Protein AF-A0A8T6SFL3-F1 (afdb_monomer_lite)

Structure (mmCIF, N/CA/C/O backbone):
data_AF-A0A8T6SFL3-F1
#
_entry.id   AF-A0A8T6SFL3-F1
#
loop_
_atom_site.group_PDB
_atom_site.id
_atom_site.type_symbol
_atom_site.label_atom_id
_atom_site.label_alt_id
_atom_site.label_comp_id
_atom_site.label_asym_id
_atom_site.label_entity_id
_atom_site.label_seq_id
_atom_site.pdbx_PDB_ins_code
_atom_site.Cartn_x
_atom_site.Cartn_y
_atom_site.Cartn_z
_atom_site.occupancy
_atom_site.B_iso_or_equiv
_atom_site.auth_seq_id
_atom_site.auth_comp_id
_atom_site.auth_asym_id
_atom_site.auth_atom_id
_atom_site.pdbx_PDB_model_num
ATOM 1 N N . TRP A 1 1 ? 9.262 15.986 26.319 1.00 45.88 1 TRP A N 1
ATOM 2 C CA . TRP A 1 1 ? 8.238 15.095 25.744 1.00 45.88 1 TRP A CA 1
ATOM 3 C C . TRP A 1 1 ? 8.741 14.598 24.406 1.00 45.88 1 TRP A C 1
ATOM 5 O O . TRP A 1 1 ? 9.065 15.425 23.566 1.00 45.88 1 TRP A O 1
ATOM 15 N N . ASN A 1 2 ? 8.912 13.286 24.245 1.00 66.69 2 ASN A N 1
ATOM 16 C CA . ASN A 1 2 ? 9.355 12.697 22.982 1.00 66.69 2 ASN A CA 1
ATOM 17 C C . ASN A 1 2 ? 8.106 12.357 22.161 1.00 66.69 2 ASN A C 1
ATOM 19 O O . ASN A 1 2 ? 7.368 11.442 22.525 1.00 66.69 2 ASN A O 1
ATOM 23 N N . ILE A 1 3 ? 7.820 13.149 21.129 1.00 78.75 3 ILE A N 1
ATOM 24 C CA . ILE A 1 3 ? 6.701 12.892 20.221 1.00 78.75 3 ILE A CA 1
ATOM 25 C C . ILE A 1 3 ? 7.180 11.832 19.232 1.00 78.75 3 ILE A C 1
ATOM 27 O O . ILE A 1 3 ? 8.027 12.112 18.385 1.00 78.75 3 ILE A O 1
ATOM 31 N N . LYS A 1 4 ? 6.664 10.608 19.362 1.00 83.38 4 LYS A N 1
ATOM 32 C CA . LYS A 1 4 ? 6.896 9.559 18.367 1.00 83.38 4 LYS A CA 1
ATOM 33 C C . LYS A 1 4 ? 6.035 9.807 17.130 1.00 83.38 4 LYS A C 1
ATOM 35 O O . LYS A 1 4 ? 4.962 10.407 17.219 1.00 83.38 4 LYS A O 1
ATOM 40 N N . HIS A 1 5 ? 6.517 9.344 15.982 1.00 87.00 5 HIS A N 1
ATOM 41 C CA . HIS A 1 5 ? 5.716 9.313 14.767 1.00 87.00 5 HIS A CA 1
ATOM 42 C C . HIS A 1 5 ? 4.505 8.388 14.979 1.00 87.00 5 HIS A C 1
ATOM 44 O O . HIS A 1 5 ? 4.585 7.402 15.705 1.00 87.00 5 HIS A O 1
ATOM 50 N N . ARG A 1 6 ? 3.365 8.773 14.397 1.00 89.81 6 ARG A N 1
ATOM 51 C CA . ARG A 1 6 ? 2.101 8.007 14.386 1.00 89.81 6 ARG A CA 1
ATOM 52 C C . ARG A 1 6 ? 1.749 7.496 12.985 1.00 89.81 6 ARG A C 1
ATOM 54 O O . ARG A 1 6 ? 0.657 6.983 12.772 1.00 89.81 6 ARG A O 1
ATOM 61 N N . VAL A 1 7 ? 2.656 7.729 12.042 1.00 92.25 7 VAL A N 1
ATOM 62 C CA . VAL A 1 7 ? 2.562 7.338 10.642 1.00 92.25 7 VAL A CA 1
ATOM 63 C C . VAL A 1 7 ? 3.787 6.486 10.377 1.00 92.25 7 VAL A C 1
ATOM 65 O O . VAL A 1 7 ? 4.901 7.011 10.342 1.00 92.25 7 VAL A O 1
ATOM 68 N N . ASP A 1 8 ? 3.558 5.192 10.237 1.00 90.38 8 ASP A N 1
ATOM 69 C CA . ASP A 1 8 ? 4.580 4.191 9.978 1.00 90.38 8 ASP A CA 1
ATOM 70 C C . ASP A 1 8 ? 4.485 3.773 8.515 1.00 90.38 8 ASP A C 1
ATOM 72 O O . ASP A 1 8 ? 3.420 3.389 8.032 1.00 90.38 8 ASP A O 1
ATOM 76 N N . TYR A 1 9 ? 5.595 3.878 7.793 1.00 87.75 9 TYR A N 1
ATOM 77 C CA . TYR A 1 9 ? 5.704 3.413 6.417 1.00 87.75 9 TYR A CA 1
ATOM 78 C C . TYR A 1 9 ? 6.903 2.484 6.299 1.00 87.75 9 TYR A C 1
ATOM 80 O O . TYR A 1 9 ? 7.957 2.712 6.893 1.00 87.75 9 TYR A O 1
ATOM 88 N N . ASN A 1 10 ? 6.722 1.440 5.506 1.00 86.31 10 ASN A N 1
ATOM 89 C CA . ASN A 1 10 ? 7.735 0.435 5.231 1.00 86.31 10 ASN A CA 1
ATOM 90 C C . ASN A 1 10 ? 8.231 0.566 3.785 1.00 86.31 10 ASN A C 1
ATOM 92 O O . ASN A 1 10 ? 7.654 1.290 2.968 1.00 86.31 10 ASN A O 1
ATOM 96 N N . SER A 1 11 ? 9.315 -0.137 3.463 1.00 89.00 11 SER A N 1
ATOM 97 C CA . SER A 1 11 ? 9.821 -0.212 2.092 1.00 89.00 11 SER A CA 1
ATOM 98 C C . SER A 1 11 ? 8.759 -0.793 1.158 1.00 89.00 11 SER A C 1
ATOM 100 O O . SER A 1 11 ? 8.198 -1.852 1.440 1.00 89.00 11 SER A O 1
ATOM 102 N N . ALA A 1 12 ? 8.500 -0.109 0.044 1.00 88.94 12 ALA A N 1
ATOM 103 C CA . ALA A 1 12 ? 7.631 -0.602 -1.017 1.00 88.94 12 ALA A CA 1
ATOM 104 C C . ALA A 1 12 ? 8.457 -1.401 -2.032 1.00 88.94 12 ALA A C 1
ATOM 106 O O . ALA A 1 12 ? 9.516 -0.947 -2.469 1.00 88.94 12 ALA A O 1
ATOM 107 N N . TYR A 1 13 ? 7.966 -2.580 -2.403 1.00 90.44 13 TYR A N 1
ATOM 108 C CA . TYR A 1 13 ? 8.619 -3.478 -3.357 1.00 90.44 13 TYR A CA 1
ATOM 109 C C . TYR A 1 13 ? 7.854 -3.448 -4.678 1.00 90.44 13 TYR A C 1
ATOM 111 O O . TYR A 1 13 ? 6.624 -3.426 -4.667 1.00 90.44 13 TYR A O 1
ATOM 119 N N . SER A 1 14 ? 8.567 -3.444 -5.800 1.00 91.56 14 SER A N 1
ATOM 120 C CA . SER A 1 14 ? 7.985 -3.522 -7.144 1.00 91.56 14 SER A CA 1
ATOM 121 C C . SER A 1 14 ? 7.269 -4.854 -7.361 1.00 91.56 14 SER A C 1
ATOM 123 O O . SER A 1 14 ? 7.722 -5.898 -6.887 1.00 91.56 14 SER A O 1
ATOM 125 N N . LEU A 1 15 ? 6.138 -4.830 -8.065 1.00 90.88 15 LEU A N 1
ATOM 126 C CA . LEU A 1 15 ? 5.458 -6.054 -8.506 1.00 90.88 15 LEU A CA 1
ATOM 127 C C . LEU A 1 15 ? 6.129 -6.656 -9.743 1.00 90.88 15 LEU A C 1
ATOM 129 O O . LEU A 1 15 ? 6.081 -7.862 -9.952 1.00 90.88 15 LEU A O 1
ATOM 133 N N . GLU A 1 16 ? 6.733 -5.813 -10.570 1.00 90.25 16 GLU A N 1
ATOM 134 C CA . GLU A 1 16 ? 7.488 -6.200 -11.752 1.00 90.25 16 GLU A CA 1
ATOM 135 C C . GLU A 1 16 ? 8.873 -6.753 -11.382 1.00 90.25 16 GLU A C 1
ATOM 137 O O . GLU A 1 16 ? 9.417 -6.451 -10.317 1.00 90.25 16 GLU A O 1
ATOM 142 N N . ASN A 1 17 ? 9.476 -7.550 -12.270 1.00 84.50 17 ASN A N 1
ATOM 143 C CA . ASN A 1 17 ? 10.830 -8.050 -12.039 1.00 84.50 17 ASN A CA 1
ATOM 144 C C . ASN A 1 17 ? 11.848 -6.929 -12.216 1.00 84.50 17 ASN A C 1
ATOM 146 O O . ASN A 1 17 ? 11.735 -6.121 -13.134 1.00 84.50 17 ASN A O 1
ATOM 150 N N . TYR A 1 18 ? 12.895 -6.938 -11.393 1.00 80.69 18 TYR A N 1
ATOM 151 C CA . TYR A 1 18 ? 13.970 -5.944 -11.444 1.00 80.69 18 TYR A CA 1
ATOM 152 C C . TYR A 1 18 ? 14.571 -5.756 -12.847 1.00 80.69 18 TYR A C 1
ATOM 154 O O . TYR A 1 18 ? 14.824 -4.629 -13.267 1.00 80.69 18 TYR A O 1
ATOM 162 N N . GLU A 1 19 ? 14.763 -6.853 -13.582 1.00 78.00 19 GLU A N 1
ATOM 163 C CA . GLU A 1 19 ? 15.346 -6.840 -14.929 1.00 78.00 19 GLU A CA 1
ATOM 164 C C . GLU A 1 19 ? 14.463 -6.123 -15.961 1.00 78.00 19 GLU A C 1
ATOM 166 O O . GLU A 1 19 ? 14.983 -5.595 -16.941 1.00 78.00 19 GLU A O 1
ATOM 171 N N . ASP A 1 20 ? 13.150 -6.052 -15.723 1.00 77.88 20 ASP A N 1
ATOM 172 C CA . ASP A 1 20 ? 12.195 -5.443 -16.650 1.00 77.88 20 ASP A CA 1
ATOM 173 C C . ASP A 1 20 ? 12.165 -3.908 -16.536 1.00 77.88 20 ASP A C 1
ATOM 175 O O . ASP A 1 20 ? 11.648 -3.236 -17.432 1.00 77.88 20 ASP A O 1
ATOM 179 N N . TYR A 1 21 ? 12.693 -3.334 -15.444 1.00 71.88 21 TYR A N 1
ATOM 180 C CA . TYR A 1 21 ? 12.562 -1.898 -15.176 1.00 71.88 21 TYR A CA 1
ATOM 181 C C . TYR A 1 21 ? 13.807 -1.176 -14.660 1.00 71.88 21 TYR A C 1
ATOM 183 O O . TYR A 1 21 ? 13.771 0.050 -14.524 1.00 71.88 21 TYR A O 1
ATOM 191 N N . SER A 1 22 ? 14.887 -1.882 -14.327 1.00 74.62 22 SER A N 1
ATOM 192 C CA . SER A 1 22 ? 16.115 -1.235 -13.871 1.00 74.62 22 SER A CA 1
ATOM 193 C C . SER A 1 22 ? 16.953 -0.749 -15.051 1.00 74.62 22 SER A C 1
ATOM 195 O O . SER A 1 22 ? 17.484 -1.540 -15.830 1.00 74.62 22 SER A O 1
ATOM 197 N N . GLU A 1 23 ? 17.123 0.568 -15.155 1.00 67.00 23 GLU A N 1
ATOM 198 C CA . GLU A 1 23 ? 18.041 1.195 -16.098 1.00 67.00 23 GLU A CA 1
ATOM 199 C C . GLU A 1 23 ? 19.212 1.841 -15.354 1.00 67.00 23 GLU A C 1
ATOM 201 O O . GLU A 1 23 ? 19.044 2.705 -14.491 1.00 67.00 23 GLU A O 1
ATOM 206 N N . VAL A 1 24 ? 20.438 1.453 -15.712 1.00 65.88 24 VAL A N 1
ATOM 207 C CA . VAL A 1 24 ? 21.655 2.080 -15.182 1.00 65.88 24 VAL A CA 1
ATOM 208 C C . VAL A 1 24 ? 22.088 3.195 -16.128 1.00 65.88 24 VAL A C 1
ATOM 210 O O . VAL A 1 24 ? 22.797 2.963 -17.111 1.00 65.88 24 VAL A O 1
ATOM 213 N N . LEU A 1 25 ? 21.704 4.432 -15.815 1.00 60.59 25 LEU A N 1
ATOM 214 C CA . LEU A 1 25 ? 22.198 5.609 -16.521 1.00 60.59 25 LEU A CA 1
ATOM 215 C C . LEU A 1 25 ? 23.633 5.893 -16.069 1.00 60.59 25 LEU A C 1
ATOM 217 O O . LEU A 1 25 ? 23.907 6.173 -14.901 1.00 60.59 25 LEU A O 1
ATOM 221 N N . THR A 1 26 ? 24.572 5.804 -17.010 1.00 59.88 26 THR A N 1
ATOM 222 C CA . THR A 1 26 ? 25.982 6.122 -16.765 1.00 59.88 26 THR A CA 1
ATOM 223 C C . THR A 1 26 ? 26.288 7.500 -17.338 1.00 59.88 26 THR A C 1
ATOM 225 O O . THR A 1 26 ? 26.217 7.702 -18.550 1.00 59.88 26 THR A O 1
ATOM 228 N N . TRP A 1 27 ? 26.646 8.453 -16.476 1.00 55.56 27 TRP A N 1
ATOM 229 C CA . TRP A 1 27 ? 27.029 9.795 -16.910 1.00 55.56 27 TRP A CA 1
ATOM 230 C C . TRP A 1 27 ? 28.504 9.803 -17.314 1.00 55.56 27 TRP A C 1
ATOM 232 O O . TRP A 1 27 ? 29.407 9.764 -16.472 1.00 55.56 27 TRP A O 1
ATOM 242 N N . ASN A 1 28 ? 28.754 9.855 -18.620 1.00 57.62 28 ASN A N 1
ATOM 243 C CA . ASN A 1 28 ? 30.091 10.100 -19.151 1.00 57.62 28 ASN A CA 1
ATOM 244 C C . ASN A 1 28 ? 30.344 11.611 -19.160 1.00 57.62 28 ASN A C 1
ATOM 246 O O . ASN A 1 28 ? 29.550 12.364 -19.723 1.00 57.62 28 ASN A O 1
ATOM 250 N N . ALA A 1 29 ? 31.444 12.065 -18.559 1.00 53.38 29 ALA A N 1
ATOM 251 C CA . ALA A 1 29 ? 31.866 13.449 -18.732 1.00 53.38 29 ALA A CA 1
ATOM 252 C C . ALA A 1 29 ? 32.648 13.592 -20.033 1.00 53.38 29 ALA A C 1
ATOM 254 O O . ALA A 1 29 ? 33.562 12.816 -20.314 1.00 53.38 29 ALA A O 1
ATOM 255 N N . VAL A 1 30 ? 32.281 14.601 -20.815 1.00 53.91 30 VAL A N 1
ATOM 256 C CA . VAL A 1 30 ? 33.030 15.003 -22.001 1.00 53.91 30 VAL A CA 1
ATOM 257 C C . VAL A 1 30 ? 33.920 16.171 -21.588 1.00 53.91 30 VAL A C 1
ATOM 259 O O . VAL A 1 30 ? 33.415 17.242 -21.255 1.00 53.91 30 VAL A O 1
ATOM 262 N N . GLU A 1 31 ? 35.239 15.976 -21.577 1.00 52.00 31 GLU A N 1
ATOM 263 C CA . GLU A 1 31 ? 36.183 17.082 -21.396 1.00 52.00 31 GLU A CA 1
ATOM 264 C C . GLU A 1 31 ? 36.273 17.896 -22.699 1.00 52.00 31 GLU A C 1
ATOM 266 O O . GLU A 1 31 ? 36.668 17.397 -23.757 1.00 52.00 31 GLU A O 1
ATOM 271 N N . THR A 1 32 ? 35.888 19.172 -22.628 1.00 54.72 32 THR A N 1
ATOM 272 C CA . THR A 1 32 ? 35.728 20.082 -23.775 1.00 54.72 32 THR A CA 1
ATOM 273 C C . THR A 1 32 ? 36.986 20.336 -24.631 1.00 54.72 32 THR A C 1
ATOM 275 O O . THR A 1 32 ? 36.811 20.580 -25.823 1.00 54.72 32 THR A O 1
ATOM 278 N N . PRO A 1 33 ? 38.240 20.286 -24.125 1.00 55.28 33 PRO A N 1
ATOM 279 C CA . PRO A 1 33 ? 39.410 20.525 -24.971 1.00 55.28 33 PRO A CA 1
ATOM 280 C C . PRO A 1 33 ? 39.897 19.300 -25.766 1.00 55.28 33 PRO A C 1
ATOM 282 O O . PRO A 1 33 ? 40.614 19.480 -26.746 1.00 55.28 33 PRO A O 1
ATOM 285 N N . THR A 1 34 ? 39.544 18.070 -25.378 1.00 54.75 34 THR A N 1
ATOM 286 C CA . THR A 1 34 ? 40.147 16.838 -25.937 1.00 54.75 34 THR A CA 1
ATOM 287 C C . THR A 1 34 ? 39.149 15.858 -26.551 1.00 54.75 34 THR A C 1
ATOM 289 O O . THR A 1 34 ? 39.591 14.903 -27.184 1.00 54.75 34 THR A O 1
ATOM 292 N N . GLN A 1 35 ? 37.830 16.058 -26.385 1.00 53.84 35 GLN A N 1
ATOM 293 C CA . GLN A 1 35 ? 36.786 15.088 -26.785 1.00 53.84 35 GLN A CA 1
ATOM 294 C C . GLN A 1 35 ? 37.073 13.643 -26.318 1.00 53.84 35 GLN A C 1
ATOM 296 O O . GLN A 1 35 ? 36.566 12.678 -26.885 1.00 53.84 35 GLN A O 1
ATOM 301 N N . SER A 1 36 ? 37.888 13.477 -25.276 1.00 49.38 36 SER A N 1
ATOM 302 C CA . SER A 1 36 ? 38.197 12.173 -24.705 1.00 49.38 36 SER A CA 1
ATOM 303 C C . SER A 1 36 ? 37.161 11.857 -23.636 1.00 49.38 36 SER A C 1
ATOM 305 O O . SER A 1 36 ? 36.907 12.667 -22.742 1.00 49.38 36 SER A O 1
ATOM 307 N N . THR A 1 37 ? 36.541 10.684 -23.723 1.00 47.50 37 THR A N 1
ATOM 308 C CA . THR A 1 37 ? 35.645 10.181 -22.682 1.00 47.50 37 THR A CA 1
ATOM 309 C C . THR A 1 37 ? 36.488 9.679 -21.511 1.00 47.50 37 THR A C 1
ATOM 311 O O . THR A 1 37 ? 36.996 8.556 -21.535 1.00 47.50 37 THR A O 1
ATOM 314 N N . GLY A 1 38 ? 36.671 10.518 -20.490 1.00 51.81 38 GLY A N 1
ATOM 315 C CA . GLY A 1 38 ? 37.203 10.085 -19.197 1.00 51.81 38 GLY A CA 1
ATOM 316 C C . GLY A 1 38 ? 36.250 9.112 -18.486 1.00 51.81 38 GLY A C 1
ATOM 317 O O . GLY A 1 38 ? 35.062 9.049 -18.804 1.00 51.81 38 GLY A O 1
ATOM 318 N N . ARG A 1 39 ? 36.784 8.338 -17.523 1.00 48.59 39 ARG A N 1
ATOM 319 C CA . ARG A 1 39 ? 36.049 7.367 -16.678 1.00 48.59 39 ARG A CA 1
ATOM 320 C C . ARG A 1 39 ? 34.700 7.935 -16.199 1.00 48.59 39 ARG A C 1
ATOM 322 O O . ARG A 1 39 ? 34.651 9.064 -15.722 1.00 48.59 39 ARG A O 1
ATOM 329 N N . ALA A 1 40 ? 33.647 7.115 -16.279 1.00 50.38 40 ALA A N 1
ATOM 330 C CA . ALA A 1 40 ? 32.286 7.448 -15.850 1.00 50.38 40 ALA A CA 1
ATOM 331 C C . ALA A 1 40 ? 32.255 8.098 -14.453 1.00 50.38 40 ALA A C 1
ATOM 333 O O . ALA A 1 40 ? 32.752 7.518 -13.486 1.00 50.38 40 ALA A O 1
ATOM 334 N N . LEU A 1 41 ? 31.670 9.296 -14.364 1.00 53.88 41 LEU A N 1
ATOM 335 C CA . LEU A 1 41 ? 31.668 10.140 -13.161 1.00 53.88 41 LEU A CA 1
ATOM 336 C C . LEU A 1 41 ? 30.533 9.801 -12.179 1.00 53.88 41 LEU A C 1
ATOM 338 O O . LEU A 1 41 ? 30.546 10.272 -11.046 1.00 53.88 41 LEU A O 1
ATOM 342 N N . GLY A 1 42 ? 29.589 8.946 -12.576 1.00 56.97 42 GLY A N 1
ATOM 343 C CA . GLY A 1 42 ? 28.532 8.438 -11.704 1.00 56.97 42 GLY A CA 1
ATOM 344 C C . GLY A 1 42 ? 27.624 7.436 -12.415 1.00 56.97 42 GLY A C 1
ATOM 345 O O . GLY A 1 42 ? 27.456 7.492 -13.636 1.00 56.97 42 GLY A O 1
ATOM 346 N N . LYS A 1 43 ? 27.048 6.516 -11.638 1.00 56.06 43 LYS A N 1
ATOM 347 C CA . LYS A 1 43 ? 25.954 5.636 -12.062 1.00 56.06 43 LYS A CA 1
ATOM 348 C C . LYS A 1 43 ? 24.699 6.051 -11.306 1.00 56.06 43 LYS A C 1
ATOM 350 O O . LYS A 1 43 ? 24.748 6.175 -10.085 1.00 56.06 43 LYS A O 1
ATOM 355 N N . THR A 1 44 ? 23.605 6.256 -12.022 1.00 63.56 44 THR A N 1
ATOM 356 C CA . THR A 1 44 ? 22.284 6.489 -11.438 1.00 63.56 44 THR A CA 1
ATOM 357 C C . THR A 1 44 ? 21.389 5.338 -11.866 1.00 63.56 44 THR A C 1
ATOM 359 O O . THR A 1 44 ? 21.181 5.126 -13.058 1.00 63.56 44 THR A O 1
ATOM 362 N N . GLU A 1 45 ? 20.867 4.592 -10.899 1.00 66.31 45 GLU A N 1
ATOM 363 C CA . GLU A 1 45 ? 19.820 3.605 -11.154 1.00 66.31 45 GLU A CA 1
ATOM 364 C C . GLU A 1 45 ? 18.487 4.340 -11.280 1.00 66.31 45 GLU A C 1
ATOM 366 O O . GLU A 1 45 ? 18.106 5.116 -10.404 1.00 66.31 45 GLU A O 1
ATOM 371 N N . THR A 1 46 ? 17.817 4.149 -12.408 1.00 71.00 46 THR A N 1
ATOM 372 C CA . THR A 1 46 ? 16.518 4.744 -12.708 1.00 71.00 46 THR A CA 1
ATOM 373 C C . THR A 1 46 ? 15.523 3.628 -12.973 1.00 71.00 46 THR A C 1
ATOM 375 O O . THR A 1 46 ? 15.842 2.630 -13.612 1.00 71.00 46 THR A O 1
ATOM 378 N N . THR A 1 47 ? 14.317 3.802 -12.453 1.00 70.31 47 THR A N 1
ATOM 379 C CA . THR A 1 47 ? 13.186 2.908 -12.697 1.00 70.31 47 THR A CA 1
ATOM 380 C C . THR A 1 47 ? 12.459 3.376 -13.952 1.00 70.31 47 THR A C 1
ATOM 382 O O . THR A 1 47 ? 12.156 4.568 -14.071 1.00 70.31 47 THR A O 1
ATOM 385 N N . THR A 1 48 ? 12.145 2.464 -14.870 1.00 77.56 48 THR A N 1
ATOM 386 C CA . THR A 1 48 ? 11.301 2.791 -16.024 1.00 77.56 48 THR A CA 1
ATOM 387 C C . THR A 1 48 ? 9.880 3.193 -15.594 1.00 77.56 48 THR A C 1
ATOM 389 O O . THR A 1 48 ? 9.420 2.858 -14.497 1.00 77.56 48 THR A O 1
ATOM 392 N N . PRO A 1 49 ? 9.150 3.955 -16.427 1.00 76.25 49 PRO A N 1
ATOM 393 C CA . PRO A 1 49 ? 7.753 4.277 -16.152 1.00 76.25 49 PRO A CA 1
ATOM 394 C C . PRO A 1 49 ? 6.867 3.023 -16.060 1.00 76.25 49 PRO A C 1
ATOM 396 O O . PRO A 1 49 ? 7.150 2.016 -16.699 1.00 76.25 49 PRO A O 1
ATOM 399 N N . LEU A 1 50 ? 5.734 3.142 -15.352 1.00 80.44 50 LEU A N 1
ATOM 400 C CA . LEU A 1 50 ? 4.684 2.111 -15.196 1.00 80.44 50 LEU A CA 1
ATOM 401 C C . LEU A 1 50 ? 5.001 0.942 -14.245 1.00 80.44 50 LEU A C 1
ATOM 403 O O . LEU A 1 50 ? 4.261 -0.039 -14.235 1.00 80.44 50 LEU A O 1
ATOM 407 N N . VAL A 1 51 ? 6.031 1.065 -13.408 1.00 88.06 51 VAL A N 1
ATOM 408 C CA . VAL A 1 51 ? 6.292 0.114 -12.314 1.00 88.06 51 VAL A CA 1
ATOM 409 C C . VAL A 1 51 ? 5.357 0.377 -11.135 1.00 88.06 51 VAL A C 1
ATOM 411 O O . VAL A 1 51 ? 5.138 1.528 -10.745 1.00 88.06 51 VAL A O 1
ATOM 414 N N . ASN A 1 52 ? 4.817 -0.693 -10.557 1.00 91.56 52 ASN A N 1
ATOM 415 C CA . ASN A 1 52 ? 3.822 -0.643 -9.496 1.00 91.56 52 ASN A CA 1
ATOM 416 C C . ASN A 1 52 ? 4.454 -1.013 -8.154 1.00 91.56 52 ASN A C 1
ATOM 418 O O . ASN A 1 52 ? 5.042 -2.080 -7.996 1.00 91.56 52 ASN A O 1
ATOM 422 N N . PHE A 1 53 ? 4.286 -0.133 -7.167 1.00 92.25 53 PHE A N 1
ATOM 423 C CA . PHE A 1 53 ? 4.854 -0.281 -5.828 1.00 92.25 53 PHE A CA 1
ATOM 424 C C . PHE A 1 53 ? 3.735 -0.369 -4.782 1.00 92.25 53 PHE A C 1
ATOM 426 O O . PHE A 1 53 ? 3.345 0.658 -4.215 1.00 92.25 53 PHE A O 1
ATOM 433 N N . PRO A 1 54 ? 3.175 -1.564 -4.518 1.00 93.62 54 PRO A N 1
ATOM 434 C CA . PRO A 1 54 ? 2.270 -1.760 -3.396 1.00 93.62 54 PRO A CA 1
ATOM 435 C C . PRO A 1 54 ? 2.953 -1.320 -2.100 1.00 93.62 54 PRO A C 1
ATOM 437 O O . PRO A 1 54 ? 4.076 -1.719 -1.785 1.00 93.62 54 PRO A O 1
ATOM 440 N N . SER A 1 55 ? 2.259 -0.470 -1.351 1.00 93.19 55 SER A N 1
ATOM 441 C CA . SER A 1 55 ? 2.724 0.065 -0.078 1.00 93.19 55 SER A CA 1
ATOM 442 C C . SER A 1 55 ? 1.590 0.044 0.934 1.00 93.19 55 SER A C 1
ATOM 444 O O . SER A 1 55 ? 0.415 0.170 0.586 1.00 93.19 55 SER A O 1
ATOM 446 N N . ILE A 1 56 ? 1.964 -0.135 2.196 1.00 94.19 56 ILE A N 1
ATOM 447 C CA . ILE A 1 56 ? 1.064 -0.088 3.342 1.00 94.19 56 ILE A CA 1
ATOM 448 C C . ILE A 1 56 ? 1.592 1.004 4.262 1.00 94.19 56 ILE A C 1
ATOM 450 O O . ILE A 1 56 ? 2.794 1.079 4.527 1.00 94.19 56 ILE A O 1
ATOM 454 N N . VAL A 1 57 ? 0.684 1.875 4.699 1.00 94.06 57 VAL A N 1
ATOM 455 C CA . VAL A 1 57 ? 0.967 2.904 5.694 1.00 94.06 57 VAL A CA 1
ATOM 456 C C . VAL A 1 57 ? 0.079 2.653 6.897 1.00 94.06 57 VAL A C 1
ATOM 458 O O . VAL A 1 57 ? -1.147 2.628 6.775 1.00 94.06 57 VAL A O 1
ATOM 461 N N . THR A 1 58 ? 0.709 2.498 8.054 1.00 93.69 58 THR A N 1
ATOM 462 C CA . THR A 1 58 ? 0.034 2.226 9.317 1.00 93.69 58 THR A CA 1
ATOM 463 C C . THR A 1 58 ? -0.134 3.528 10.094 1.00 93.69 58 THR A C 1
ATOM 465 O O . THR A 1 58 ? 0.806 4.305 10.272 1.00 93.69 58 THR A O 1
ATOM 468 N N . LEU A 1 59 ? -1.367 3.795 10.528 1.00 93.94 59 LEU A N 1
ATOM 469 C CA . LEU A 1 59 ? -1.738 4.996 11.272 1.00 93.94 59 LEU A CA 1
ATOM 470 C C . LEU A 1 59 ? -2.132 4.614 12.699 1.00 93.94 59 LEU A C 1
ATOM 472 O O . LEU A 1 59 ? -3.155 3.968 12.917 1.00 93.94 59 LEU A O 1
ATOM 476 N N . THR A 1 60 ? -1.346 5.057 13.676 1.00 92.19 60 THR A N 1
ATOM 477 C CA . THR A 1 60 ? -1.531 4.683 15.083 1.00 92.19 60 THR A CA 1
ATOM 478 C C . THR A 1 60 ? -2.204 5.808 15.863 1.00 92.19 60 THR A C 1
ATOM 480 O O . THR A 1 60 ? -1.665 6.911 15.967 1.00 92.19 60 THR A O 1
ATOM 483 N N . SER A 1 61 ? -3.365 5.527 16.467 1.00 90.44 61 SER A N 1
ATOM 484 C CA . SER A 1 61 ? -4.101 6.472 17.329 1.00 90.44 61 SER A CA 1
ATOM 485 C C . SER A 1 61 ? -4.337 7.840 16.670 1.00 90.44 61 SER A C 1
ATOM 487 O O . SER A 1 61 ? -4.090 8.894 17.269 1.00 90.44 61 SER A O 1
ATOM 489 N N . VAL A 1 62 ? -4.765 7.820 15.407 1.00 91.94 62 VAL A N 1
ATOM 490 C CA . VAL A 1 62 ? -5.110 9.028 14.651 1.00 91.94 62 VAL A CA 1
ATOM 491 C C . VAL A 1 62 ? -6.565 9.418 14.881 1.00 91.94 62 VAL A C 1
ATOM 493 O O . VAL A 1 62 ? -7.453 8.575 14.992 1.00 91.94 62 VAL A O 1
ATOM 496 N N . THR A 1 63 ? -6.814 10.719 14.950 1.00 94.75 63 THR A N 1
ATOM 497 C CA . THR A 1 63 ? -8.169 11.279 14.927 1.00 94.75 63 THR A CA 1
ATOM 498 C C . THR A 1 63 ? -8.732 11.279 13.506 1.00 94.75 63 THR A C 1
ATOM 500 O O . THR A 1 63 ? -7.996 11.169 12.525 1.00 94.75 63 THR A O 1
ATOM 503 N N . GLU A 1 64 ? -10.044 11.470 13.372 1.00 95.38 64 GLU A N 1
ATOM 504 C CA . GLU A 1 64 ? -10.703 11.580 12.064 1.00 95.38 64 GLU A CA 1
ATOM 505 C C . GLU A 1 64 ? -10.094 12.693 11.194 1.00 95.38 64 GLU A C 1
ATOM 507 O O . GLU A 1 64 ? -9.804 12.490 10.014 1.00 95.38 64 GLU A O 1
ATOM 512 N N . ALA A 1 65 ? -9.828 13.861 11.785 1.00 96.69 65 ALA A N 1
ATOM 513 C CA . ALA A 1 65 ? -9.225 14.983 11.072 1.00 96.69 65 ALA A CA 1
ATOM 514 C C . ALA A 1 65 ? -7.810 14.653 10.563 1.00 96.69 65 ALA A C 1
ATOM 516 O O . ALA A 1 65 ? -7.453 15.019 9.441 1.00 96.69 65 ALA A O 1
ATOM 517 N N . GLU A 1 66 ? -7.019 13.933 11.361 1.00 94.88 66 GLU A N 1
ATOM 518 C CA . GLU A 1 66 ? -5.671 13.495 10.988 1.00 94.88 66 GLU A CA 1
ATOM 519 C C . GLU A 1 66 ? -5.705 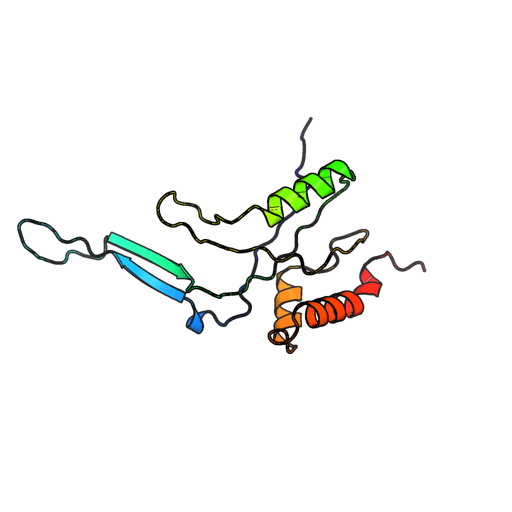12.441 9.880 1.00 94.88 66 GLU A C 1
ATOM 521 O O . GLU A 1 66 ? -4.911 12.529 8.944 1.00 94.88 66 GLU A O 1
ATOM 526 N N . LEU A 1 67 ? -6.656 11.503 9.929 1.00 94.81 67 LEU A N 1
ATOM 527 C CA . LEU A 1 67 ? -6.879 10.533 8.858 1.00 94.81 67 LEU A CA 1
ATOM 528 C C . LEU A 1 67 ? -7.215 11.240 7.537 1.00 94.81 67 LEU A C 1
ATOM 530 O O . LEU A 1 67 ? -6.584 10.976 6.516 1.00 94.81 67 LEU A O 1
ATOM 534 N N . ILE A 1 68 ? -8.162 12.183 7.548 1.00 96.12 68 ILE A N 1
ATOM 535 C CA . ILE A 1 68 ? -8.549 12.939 6.346 1.00 96.12 68 ILE A CA 1
ATOM 536 C C . ILE A 1 68 ? -7.367 13.751 5.804 1.00 96.12 68 ILE A C 1
ATOM 538 O O . ILE A 1 68 ? -7.134 13.776 4.593 1.00 96.12 68 ILE A O 1
ATOM 542 N N . MET A 1 69 ? -6.616 14.420 6.683 1.00 95.88 69 MET A N 1
ATOM 543 C CA . MET A 1 69 ? -5.418 15.171 6.303 1.00 95.88 69 MET A CA 1
ATOM 544 C C . MET A 1 69 ? -4.382 14.254 5.648 1.00 95.88 69 MET A C 1
ATOM 546 O O . MET A 1 69 ? -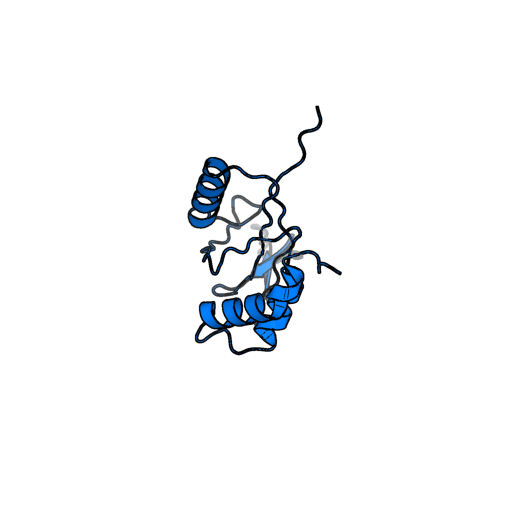3.835 14.598 4.597 1.00 95.88 69 MET A O 1
ATOM 550 N N . PHE A 1 70 ? -4.134 13.089 6.245 1.00 95.56 70 PHE A N 1
ATOM 551 C CA . PHE A 1 70 ? -3.185 12.116 5.730 1.00 95.56 70 PHE A CA 1
ATOM 552 C C . PHE A 1 70 ? -3.607 11.612 4.346 1.00 95.56 70 PHE A C 1
ATOM 554 O O . PHE A 1 70 ? -2.820 11.696 3.407 1.00 95.56 70 PHE A O 1
ATOM 561 N N . LEU A 1 71 ? -4.866 11.194 4.181 1.00 95.00 71 LEU A N 1
ATOM 562 C CA . LEU A 1 71 ? -5.393 10.716 2.900 1.00 95.00 71 LEU A CA 1
ATOM 563 C C . LEU A 1 71 ? -5.303 11.784 1.803 1.00 95.00 71 LEU A C 1
ATOM 565 O O . LEU A 1 71 ? -4.861 11.494 0.694 1.00 95.00 71 LEU A O 1
ATOM 569 N N . LYS A 1 72 ? -5.655 13.040 2.105 1.00 95.50 72 LYS A N 1
ATOM 570 C CA . LYS A 1 72 ? -5.499 14.154 1.154 1.00 95.50 72 LYS A CA 1
ATOM 571 C C . LYS A 1 72 ? -4.040 14.371 0.767 1.00 95.50 72 LYS A C 1
ATOM 573 O O . LYS A 1 72 ? -3.747 14.578 -0.408 1.00 95.50 72 LYS A O 1
ATOM 578 N N . THR A 1 73 ? -3.134 14.322 1.738 1.00 94.06 73 THR A N 1
ATOM 579 C CA . THR A 1 73 ? -1.696 14.489 1.494 1.00 94.06 73 THR A CA 1
ATOM 580 C C . THR A 1 73 ? -1.160 13.358 0.619 1.00 94.06 73 THR A C 1
ATOM 582 O O . THR A 1 73 ? -0.490 13.622 -0.374 1.00 94.06 73 THR A O 1
ATOM 585 N N . LEU A 1 74 ? -1.522 12.110 0.920 1.00 93.44 74 LEU A N 1
ATOM 586 C CA . LEU A 1 74 ? -1.123 10.939 0.144 1.00 93.44 74 LEU A CA 1
ATOM 587 C C . LEU A 1 74 ? -1.633 11.019 -1.303 1.00 93.44 74 LEU A C 1
ATOM 589 O O . LEU A 1 74 ? -0.850 10.897 -2.239 1.00 93.44 74 LEU A O 1
ATOM 593 N N . LEU A 1 75 ? -2.924 11.300 -1.506 1.00 93.00 75 LEU A N 1
ATOM 594 C CA . LEU A 1 75 ? -3.537 11.352 -2.841 1.00 93.00 75 LEU A CA 1
ATOM 595 C C . LEU A 1 75 ? -3.048 12.530 -3.700 1.00 93.00 75 LEU A C 1
ATOM 597 O O . LEU A 1 75 ? -3.107 12.467 -4.926 1.00 93.00 75 LEU A O 1
ATOM 601 N N . THR A 1 76 ? -2.575 13.614 -3.079 1.00 92.12 76 THR A N 1
ATOM 602 C CA . THR A 1 76 ? -2.014 14.774 -3.797 1.00 92.12 76 THR A CA 1
ATOM 603 C C . THR A 1 76 ? -0.505 14.678 -4.017 1.00 92.12 76 THR A C 1
ATOM 605 O O . THR A 1 76 ? 0.036 15.403 -4.856 1.00 92.12 76 THR A O 1
ATOM 608 N N . CYS A 1 77 ? 0.184 13.784 -3.306 1.00 90.06 77 CYS A N 1
ATOM 609 C CA . CYS A 1 77 ? 1.613 13.573 -3.467 1.00 90.06 77 CYS A CA 1
ATOM 610 C C . CYS A 1 77 ? 1.903 12.907 -4.819 1.00 90.06 77 CYS A C 1
ATOM 612 O O . CYS A 1 77 ? 1.455 11.794 -5.074 1.00 90.06 77 CYS A O 1
ATOM 614 N N . LYS A 1 78 ? 2.656 13.591 -5.687 1.00 87.00 78 LYS A N 1
ATOM 615 C CA . LYS A 1 78 ? 3.077 13.059 -6.997 1.00 87.00 78 LYS A CA 1
ATOM 616 C C . LYS A 1 78 ? 4.583 12.994 -7.196 1.00 87.00 78 LYS A C 1
ATOM 618 O O . LYS A 1 78 ? 5.069 12.228 -8.013 1.00 87.00 78 LYS A O 1
ATOM 623 N N . SER A 1 79 ? 5.325 13.831 -6.482 1.00 83.81 79 SER A N 1
ATOM 624 C CA . SER A 1 79 ? 6.766 13.970 -6.661 1.00 83.81 79 SER A CA 1
ATOM 625 C C . SER A 1 79 ? 7.494 13.098 -5.648 1.00 83.81 79 SER A C 1
ATOM 627 O O . SER A 1 79 ? 7.625 13.497 -4.492 1.00 83.81 79 SER A O 1
ATOM 629 N N . TYR A 1 80 ? 8.032 11.973 -6.105 1.00 82.88 80 TYR A N 1
ATOM 630 C CA . TYR A 1 80 ? 8.863 11.073 -5.312 1.00 82.88 80 TYR A CA 1
ATOM 631 C C . TYR A 1 80 ? 10.305 11.143 -5.822 1.00 82.88 80 TYR A C 1
ATOM 633 O O . TYR A 1 80 ? 10.566 11.000 -7.013 1.00 82.88 80 TYR A O 1
ATOM 641 N N . GLY A 1 81 ? 11.260 11.420 -4.937 1.00 71.44 81 GLY A N 1
ATOM 642 C CA . GLY A 1 81 ? 12.667 11.545 -5.316 1.00 71.44 81 GLY A CA 1
ATOM 643 C C . GLY A 1 81 ? 13.469 12.373 -4.321 1.00 71.44 81 GLY A C 1
ATOM 644 O O . GLY A 1 81 ? 12.931 13.262 -3.661 1.00 71.44 81 GLY A O 1
ATOM 645 N N . ALA A 1 82 ? 14.756 12.053 -4.207 1.00 58.00 82 ALA A N 1
ATOM 646 C CA . ALA A 1 82 ? 15.670 12.676 -3.252 1.00 58.00 82 ALA A CA 1
ATOM 647 C C . ALA A 1 82 ? 16.399 13.908 -3.821 1.00 58.00 82 ALA A C 1
ATOM 649 O O . ALA A 1 82 ? 16.789 14.789 -3.058 1.00 58.00 82 ALA A O 1
ATOM 650 N N . GLU A 1 83 ? 16.558 14.009 -5.145 1.00 57.22 83 GLU A N 1
ATOM 651 C CA . GLU A 1 83 ? 17.247 15.130 -5.789 1.00 57.22 83 GLU A CA 1
ATOM 652 C C . GLU A 1 83 ? 16.280 16.027 -6.561 1.00 57.22 83 GLU A C 1
ATOM 654 O O . GLU A 1 83 ? 15.421 15.567 -7.310 1.00 57.22 83 GLU A O 1
ATOM 659 N N . THR A 1 84 ? 16.482 17.342 -6.461 1.00 53.50 84 THR A N 1
ATOM 660 C CA . THR A 1 84 ? 15.733 18.373 -7.202 1.00 53.50 84 THR A CA 1
ATOM 661 C C . THR A 1 84 ? 15.766 18.190 -8.723 1.00 53.50 84 THR A C 1
ATOM 663 O O . THR A 1 84 ? 14.931 18.773 -9.413 1.00 53.50 84 THR A O 1
ATOM 666 N N . ARG A 1 85 ? 16.714 17.400 -9.249 1.00 48.31 85 ARG A N 1
ATOM 667 C CA . ARG A 1 85 ? 16.924 17.150 -10.684 1.00 48.31 85 ARG A CA 1
ATOM 668 C C . ARG A 1 85 ? 16.457 15.775 -11.170 1.00 48.31 85 ARG A C 1
ATOM 670 O O . ARG A 1 85 ? 16.145 15.658 -12.349 1.00 48.31 85 ARG A O 1
ATOM 677 N N . ILE A 1 86 ? 16.397 14.772 -10.294 1.00 55.56 86 ILE A N 1
ATOM 678 C CA . ILE A 1 86 ? 15.991 13.397 -10.619 1.00 55.56 86 ILE A CA 1
ATOM 679 C C . ILE A 1 86 ? 14.688 13.130 -9.862 1.00 55.56 86 ILE A C 1
ATOM 681 O O . ILE A 1 86 ? 14.670 12.595 -8.754 1.00 55.56 86 ILE A O 1
ATOM 685 N N . ARG A 1 87 ? 13.589 13.629 -10.433 1.00 61.91 87 ARG A N 1
ATOM 686 C CA . ARG A 1 87 ? 12.232 13.512 -9.888 1.00 61.91 87 ARG A CA 1
ATOM 687 C C . ARG A 1 87 ? 11.506 12.370 -10.590 1.00 61.91 87 ARG A C 1
ATOM 689 O O . ARG A 1 87 ? 11.360 12.412 -11.807 1.00 61.91 87 ARG A O 1
ATOM 696 N N . GLY A 1 88 ? 11.029 11.395 -9.823 1.00 73.69 88 GLY A N 1
ATOM 697 C CA . GLY A 1 88 ? 10.028 10.440 -10.280 1.00 73.69 88 GLY A CA 1
ATOM 698 C C . GLY A 1 88 ? 8.633 11.021 -10.068 1.00 73.69 88 GLY A C 1
ATOM 699 O O . GLY A 1 88 ? 8.303 11.489 -8.974 1.00 73.69 88 GLY A O 1
ATOM 700 N N . GLU A 1 89 ? 7.809 11.012 -11.111 1.00 83.88 89 GLU A N 1
ATOM 701 C CA . GLU A 1 89 ? 6.377 11.260 -10.963 1.00 83.88 89 GLU A CA 1
ATOM 702 C C . GLU A 1 89 ? 5.671 9.930 -10.698 1.00 83.88 89 GLU A C 1
ATOM 704 O O . GLU A 1 89 ? 5.746 9.007 -11.505 1.00 83.88 89 GLU A O 1
ATOM 709 N N . MET A 1 90 ? 4.987 9.831 -9.562 1.00 87.38 90 MET A N 1
ATOM 710 C CA . MET A 1 90 ? 4.152 8.685 -9.211 1.00 87.38 90 MET A CA 1
ATOM 711 C C . MET A 1 90 ? 2.712 9.143 -9.000 1.00 87.38 90 MET A C 1
ATOM 713 O O . MET A 1 90 ? 2.446 10.294 -8.653 1.00 87.38 90 MET A O 1
ATOM 717 N N . SER A 1 91 ? 1.771 8.231 -9.217 1.00 89.25 91 SER A N 1
ATOM 718 C CA . SER A 1 91 ? 0.362 8.442 -8.889 1.00 89.25 91 SER A CA 1
ATOM 719 C C . SER A 1 91 ? -0.046 7.435 -7.827 1.00 89.25 91 SER A C 1
ATOM 721 O O . SER A 1 91 ? 0.076 6.232 -8.040 1.00 89.25 91 SER A O 1
ATOM 723 N N . ASN A 1 92 ? -0.518 7.930 -6.684 1.00 92.50 92 ASN A N 1
ATOM 724 C CA . ASN A 1 92 ? -0.991 7.074 -5.604 1.00 92.50 92 ASN A CA 1
ATOM 725 C C . ASN A 1 92 ? -2.441 6.665 -5.841 1.00 92.50 92 ASN A C 1
ATOM 727 O O . ASN A 1 92 ? -3.308 7.516 -6.052 1.00 92.50 92 ASN A O 1
ATOM 731 N N . TYR A 1 93 ? -2.702 5.368 -5.720 1.00 92.62 93 TYR A N 1
ATOM 732 C CA . TYR A 1 93 ? -4.038 4.791 -5.776 1.00 92.62 93 TYR A CA 1
ATOM 733 C C . TYR A 1 93 ? -4.358 4.159 -4.424 1.00 92.62 93 TYR A C 1
ATOM 735 O O . TYR A 1 93 ? -3.641 3.278 -3.952 1.00 92.62 93 TYR A O 1
ATOM 743 N N . LEU A 1 94 ? -5.430 4.625 -3.782 1.00 93.88 94 LEU A N 1
ATOM 744 C CA . LEU A 1 94 ? -5.907 4.044 -2.530 1.00 93.88 94 LEU A CA 1
ATOM 745 C C . LEU A 1 94 ? -6.754 2.808 -2.844 1.00 93.88 94 LEU A C 1
ATOM 747 O O . LEU A 1 94 ? -7.884 2.943 -3.303 1.00 93.88 94 LEU A O 1
ATOM 751 N N . LEU A 1 95 ? -6.209 1.620 -2.580 1.00 93.56 95 LEU A N 1
ATOM 752 C CA . LEU A 1 95 ? -6.887 0.346 -2.861 1.00 93.56 95 LEU A CA 1
ATOM 753 C C . LEU A 1 95 ? -7.777 -0.133 -1.705 1.00 93.56 95 LEU A C 1
ATOM 755 O O . LEU A 1 95 ? -8.726 -0.880 -1.924 1.00 93.56 95 LEU A O 1
ATOM 759 N N . GLY A 1 96 ? -7.497 0.294 -0.474 1.00 91.31 96 GLY A N 1
ATOM 760 C CA . GLY A 1 96 ? -8.288 -0.091 0.688 1.00 91.31 96 GLY A CA 1
ATOM 761 C C . GLY A 1 96 ? -7.802 0.555 1.979 1.00 91.31 96 GLY A C 1
ATOM 762 O O . GLY A 1 96 ? -6.674 1.034 2.067 1.00 91.31 96 GLY A O 1
ATOM 763 N N . ILE A 1 97 ? -8.677 0.562 2.982 1.00 92.25 97 ILE A N 1
ATOM 764 C CA . ILE A 1 97 ? -8.362 0.940 4.361 1.00 92.25 97 ILE A CA 1
ATOM 765 C C . ILE A 1 97 ? -8.838 -0.205 5.246 1.00 92.25 97 ILE A C 1
ATOM 767 O O . ILE A 1 97 ? -9.985 -0.639 5.131 1.00 92.25 97 ILE A O 1
ATOM 771 N N . VAL A 1 98 ? -7.964 -0.680 6.130 1.00 91.69 98 VAL A N 1
ATOM 772 C CA . VAL A 1 98 ? -8.281 -1.729 7.101 1.00 91.69 98 VAL A CA 1
ATOM 773 C C . VAL A 1 98 ? -8.064 -1.222 8.516 1.00 91.69 98 VAL A C 1
ATOM 775 O O . VAL A 1 98 ? -7.132 -0.468 8.782 1.00 91.69 98 VAL A O 1
ATOM 778 N N . GLY A 1 99 ? -8.958 -1.623 9.416 1.00 90.50 99 GLY A N 1
ATOM 779 C CA . GLY A 1 99 ? -8.816 -1.401 10.849 1.00 90.50 99 GLY A CA 1
ATOM 780 C C . GLY A 1 99 ? -8.413 -2.700 11.536 1.00 90.50 99 GLY A C 1
ATOM 781 O O . GLY A 1 99 ? -9.014 -3.742 11.280 1.00 90.50 99 GLY A O 1
ATOM 782 N N . GLY A 1 100 ? -7.422 -2.625 12.415 1.00 88.56 100 GLY A N 1
ATOM 783 C CA . GLY A 1 100 ? -6.955 -3.734 13.239 1.00 88.56 100 GLY A CA 1
ATOM 784 C C . GLY A 1 100 ? -6.273 -3.211 14.499 1.00 88.56 100 GLY A C 1
ATOM 785 O O . GLY A 1 100 ? -6.025 -2.010 14.620 1.00 88.56 100 GLY A O 1
ATOM 786 N N . TYR A 1 101 ? -6.000 -4.100 15.452 1.00 86.56 101 TYR A N 1
ATOM 787 C CA . TYR A 1 101 ? -5.236 -3.738 16.656 1.00 86.56 101 TYR A CA 1
ATOM 788 C C . TYR A 1 101 ? -3.737 -3.562 16.370 1.00 86.56 101 TYR A C 1
ATOM 790 O O . TYR A 1 101 ? -3.069 -2.812 17.078 1.00 86.56 101 TYR A O 1
ATOM 798 N N . GLU A 1 102 ? -3.231 -4.235 15.336 1.00 85.12 102 GLU A N 1
ATOM 799 C CA . GLU A 1 102 ? -1.841 -4.207 14.873 1.00 85.12 102 GLU A CA 1
ATOM 800 C C . GLU A 1 102 ? -1.804 -4.098 13.336 1.00 85.12 102 GLU A C 1
ATOM 802 O O . GLU A 1 102 ? -2.845 -4.188 12.673 1.00 85.12 102 GLU A O 1
ATOM 807 N N . GLU A 1 103 ? -0.613 -3.883 12.766 1.00 86.69 103 GLU A N 1
ATOM 808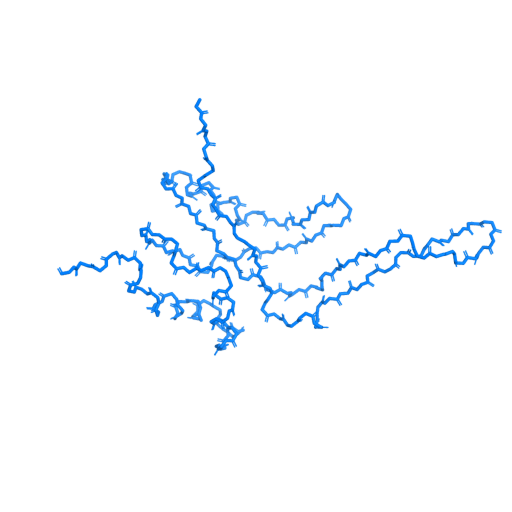 C CA . GLU A 1 103 ? -0.406 -3.933 11.314 1.00 86.69 103 GLU A CA 1
ATOM 809 C C . GLU A 1 103 ? -0.761 -5.336 10.798 1.00 86.69 103 GLU A C 1
ATOM 811 O O . GLU A 1 103 ? -0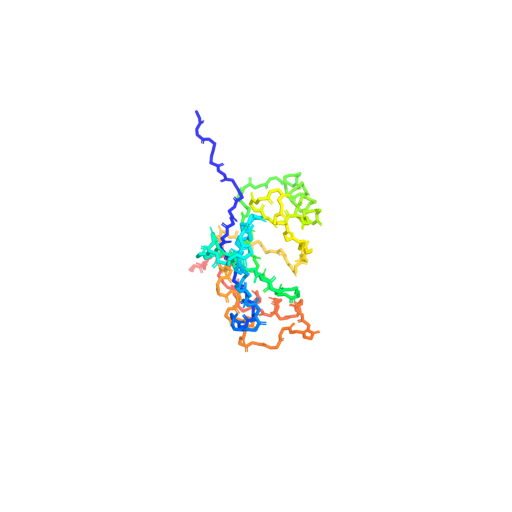.144 -6.327 11.179 1.00 86.69 103 GLU A O 1
ATOM 816 N N . LEU A 1 104 ? -1.796 -5.416 9.957 1.00 89.38 104 LEU A N 1
ATOM 817 C CA . LEU A 1 104 ? -2.363 -6.688 9.499 1.00 89.38 104 LEU A CA 1
ATOM 818 C C . LEU A 1 104 ? -1.447 -7.440 8.527 1.00 89.38 104 LEU A C 1
ATOM 820 O O . LEU A 1 104 ? -1.460 -8.668 8.478 1.00 89.38 104 LEU A O 1
ATOM 824 N N . LEU A 1 105 ? -0.737 -6.681 7.697 1.00 91.00 105 LEU A N 1
ATOM 825 C CA . LEU A 1 105 ? 0.039 -7.165 6.569 1.00 91.00 105 LEU A CA 1
ATOM 826 C C . LEU A 1 105 ? 1.175 -6.180 6.310 1.00 91.00 105 LEU A C 1
ATOM 828 O O . LEU A 1 105 ? 0.956 -4.969 6.330 1.00 91.00 105 LEU A O 1
ATOM 832 N N . THR A 1 106 ? 2.364 -6.688 6.017 1.00 91.62 106 THR A N 1
ATOM 833 C CA . THR A 1 106 ? 3.503 -5.865 5.599 1.00 91.62 106 THR A CA 1
ATOM 834 C C . THR A 1 106 ? 3.497 -5.642 4.080 1.00 91.62 106 THR A C 1
ATOM 836 O O . THR A 1 106 ? 2.953 -6.461 3.332 1.00 91.62 106 THR A O 1
ATOM 839 N N . PRO A 1 107 ? 4.141 -4.579 3.554 1.00 93.12 107 PRO A N 1
ATOM 840 C CA . PRO A 1 107 ? 4.231 -4.382 2.103 1.00 93.12 107 PRO A CA 1
ATOM 841 C C . PRO A 1 107 ? 4.888 -5.546 1.351 1.00 93.12 107 PRO A C 1
ATOM 843 O O . PRO A 1 107 ? 4.549 -5.791 0.196 1.00 93.12 107 PRO A O 1
ATOM 846 N N . LEU A 1 108 ? 5.816 -6.267 1.992 1.00 92.62 108 LEU A N 1
ATOM 847 C CA . LEU A 1 108 ? 6.455 -7.442 1.399 1.00 92.62 108 LEU A CA 1
ATOM 848 C C . LEU A 1 108 ? 5.462 -8.596 1.246 1.00 92.62 108 LEU A C 1
ATOM 850 O O . LEU A 1 108 ? 5.378 -9.191 0.177 1.00 92.62 108 LEU A O 1
ATOM 854 N N . GLU A 1 109 ? 4.694 -8.899 2.292 1.00 93.56 109 GLU A N 1
ATOM 855 C CA . GLU A 1 109 ? 3.670 -9.945 2.231 1.00 93.56 109 GLU A CA 1
ATOM 856 C C . GLU A 1 109 ? 2.586 -9.591 1.213 1.00 93.56 109 GLU A C 1
ATOM 858 O O . GLU A 1 109 ? 2.201 -10.443 0.418 1.00 93.56 109 GLU A O 1
ATOM 863 N N . LEU A 1 110 ? 2.161 -8.322 1.156 1.00 94.00 110 LEU A N 1
ATOM 864 C CA . LEU A 1 110 ? 1.237 -7.855 0.123 1.00 94.00 110 LEU A CA 1
ATOM 865 C C . LEU A 1 110 ? 1.802 -8.076 -1.282 1.00 94.00 110 LEU A C 1
ATOM 867 O O . LEU A 1 110 ? 1.089 -8.552 -2.160 1.00 94.00 110 LEU A O 1
ATOM 871 N N . ASN A 1 111 ? 3.073 -7.746 -1.501 1.00 94.75 111 ASN A N 1
ATOM 872 C CA . ASN A 1 111 ? 3.722 -7.956 -2.789 1.00 94.75 111 ASN A CA 1
ATOM 873 C C . ASN A 1 111 ? 3.750 -9.445 -3.178 1.00 94.75 111 ASN A C 1
ATOM 875 O O . ASN A 1 111 ? 3.384 -9.785 -4.303 1.00 94.75 111 ASN A O 1
ATOM 879 N N . LEU A 1 112 ? 4.117 -10.331 -2.246 1.00 93.88 112 LEU A N 1
ATOM 880 C CA . LEU A 1 112 ? 4.147 -11.779 -2.472 1.00 93.88 112 LEU A CA 1
ATOM 881 C C . LEU A 1 112 ? 2.750 -12.342 -2.773 1.00 93.88 112 LEU A C 1
ATOM 883 O O . LEU A 1 112 ? 2.590 -13.111 -3.719 1.00 93.88 112 LEU A O 1
ATOM 887 N N . GLU A 1 113 ? 1.735 -11.924 -2.016 1.00 94.69 113 GLU A N 1
ATOM 888 C CA . GLU A 1 113 ? 0.339 -12.324 -2.227 1.00 94.69 113 GLU A CA 1
ATOM 889 C C . GLU A 1 113 ? -0.205 -11.841 -3.573 1.00 94.69 113 GLU A C 1
ATOM 891 O O . GLU A 1 113 ? -0.905 -12.583 -4.261 1.00 94.69 113 GLU A O 1
ATOM 896 N N . LEU A 1 114 ? 0.129 -10.613 -3.980 1.00 94.06 114 LEU A N 1
ATOM 897 C CA . LEU A 1 114 ? -0.258 -10.091 -5.288 1.00 94.06 114 LEU A CA 1
ATOM 898 C C . LEU A 1 114 ? 0.462 -10.828 -6.418 1.00 94.06 114 LEU A C 1
ATOM 900 O O . LEU A 1 114 ? -0.187 -11.168 -7.397 1.00 94.06 114 LEU A O 1
ATOM 904 N N . ASN A 1 115 ? 1.753 -11.137 -6.283 1.00 92.38 115 ASN A N 1
ATOM 905 C CA . ASN A 1 115 ? 2.493 -11.922 -7.276 1.00 92.38 115 ASN A CA 1
ATOM 906 C C . ASN A 1 115 ? 2.005 -13.376 -7.388 1.00 92.38 115 ASN A C 1
ATOM 908 O O . ASN A 1 115 ? 2.105 -13.982 -8.454 1.00 92.38 115 ASN A O 1
ATOM 912 N N . ALA A 1 116 ? 1.434 -13.933 -6.318 1.00 92.25 116 ALA A N 1
ATOM 913 C CA . ALA A 1 116 ? 0.788 -15.244 -6.342 1.00 92.25 116 ALA A CA 1
ATOM 914 C C . ALA A 1 116 ? -0.603 -15.234 -7.015 1.00 92.25 116 ALA A C 1
ATOM 916 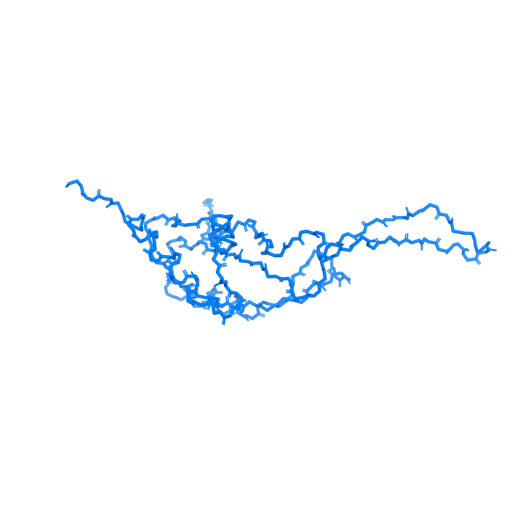O O . ALA A 1 116 ? -1.191 -16.299 -7.224 1.00 92.25 116 ALA A O 1
ATOM 917 N N . ARG A 1 117 ? -1.148 -14.056 -7.347 1.00 89.69 117 ARG A N 1
ATOM 918 C CA . ARG A 1 117 ? -2.497 -13.855 -7.899 1.00 89.69 117 ARG A CA 1
ATOM 919 C C . ARG A 1 117 ? -2.433 -13.086 -9.221 1.00 89.69 117 ARG A C 1
ATOM 921 O O . ARG A 1 117 ? -1.430 -12.474 -9.573 1.00 89.69 117 ARG A O 1
ATOM 928 N N . GLU A 1 118 ? -3.536 -13.080 -9.966 1.00 89.50 118 GLU A N 1
ATOM 929 C CA . GLU A 1 118 ? -3.682 -12.124 -11.067 1.00 89.50 118 GLU A CA 1
ATOM 930 C C . GLU A 1 118 ? -4.203 -10.800 -10.492 1.00 89.50 118 GLU A C 1
ATOM 932 O O . GLU A 1 118 ? -5.364 -10.707 -10.087 1.00 89.50 118 GLU A O 1
ATOM 937 N N . TRP A 1 119 ? -3.335 -9.788 -10.435 1.00 91.62 119 TRP A N 1
ATOM 938 C CA . TRP A 1 119 ? -3.684 -8.445 -9.968 1.00 91.62 119 TRP A CA 1
ATOM 939 C C . TRP A 1 119 ? -3.827 -7.403 -11.088 1.00 91.62 119 TRP A C 1
ATOM 941 O O . TRP A 1 119 ? -4.474 -6.378 -10.874 1.00 91.62 119 TRP A O 1
ATOM 951 N N . ARG A 1 120 ? -3.246 -7.621 -12.277 1.00 88.69 120 ARG A N 1
ATOM 952 C CA . ARG A 1 120 ? -3.167 -6.606 -13.347 1.00 88.69 120 ARG A CA 1
ATOM 953 C C . ARG A 1 120 ? -4.532 -6.263 -13.929 1.00 88.69 120 ARG A C 1
ATOM 955 O O . ARG A 1 120 ? -4.744 -5.133 -14.358 1.00 88.69 120 ARG A O 1
ATOM 962 N N . HIS A 1 121 ? -5.451 -7.223 -13.960 1.00 89.56 121 HIS A N 1
ATOM 963 C CA . HIS A 1 121 ? -6.780 -7.016 -14.536 1.00 89.56 121 HIS A CA 1
ATOM 964 C C . HIS A 1 121 ? -7.736 -6.353 -13.543 1.00 89.56 121 HIS A C 1
ATOM 966 O O . HIS A 1 121 ? -8.626 -5.602 -13.943 1.00 89.56 121 HIS A O 1
ATOM 972 N N . ASN A 1 122 ? -7.585 -6.656 -12.251 1.00 92.50 122 ASN A N 1
ATOM 973 C CA . ASN A 1 122 ? -8.439 -6.116 -11.200 1.00 92.50 122 ASN A CA 1
ATOM 974 C C . ASN A 1 122 ? -7.680 -6.017 -9.860 1.00 92.50 122 ASN A C 1
ATOM 976 O O . ASN A 1 122 ? -7.817 -6.900 -9.004 1.00 92.50 122 ASN A O 1
ATOM 980 N N . PRO A 1 123 ? -6.890 -4.945 -9.662 1.00 91.38 123 PRO A N 1
ATOM 981 C CA . PRO A 1 123 ? -6.050 -4.798 -8.475 1.00 91.38 123 PRO A CA 1
ATOM 982 C C . PRO A 1 123 ? -6.877 -4.625 -7.197 1.00 91.38 123 PRO A C 1
ATOM 984 O O . PRO A 1 123 ? -6.505 -5.148 -6.151 1.00 91.38 123 PRO A O 1
ATOM 987 N N . GLU A 1 124 ? -8.030 -3.954 -7.277 1.00 92.44 124 GLU A N 1
ATOM 988 C CA . GLU A 1 124 ? -8.944 -3.777 -6.141 1.00 92.44 124 GLU A CA 1
ATOM 989 C C . GLU A 1 124 ? -9.462 -5.122 -5.628 1.00 92.44 124 GLU A C 1
ATOM 991 O O . GLU A 1 124 ? -9.456 -5.382 -4.424 1.00 92.44 124 GLU A O 1
ATOM 996 N N . LYS A 1 125 ? -9.873 -6.005 -6.547 1.00 93.62 125 LYS A N 1
ATOM 997 C CA . LYS A 1 125 ? -10.323 -7.353 -6.201 1.00 93.62 125 LYS A CA 1
ATOM 998 C C . LYS A 1 125 ? -9.188 -8.174 -5.596 1.00 93.62 125 LYS A C 1
ATOM 1000 O O . LYS A 1 125 ? -9.400 -8.782 -4.553 1.00 93.62 125 LYS A O 1
ATOM 1005 N N . ALA A 1 126 ? -8.004 -8.159 -6.210 1.00 94.12 126 ALA A N 1
ATOM 1006 C CA . ALA A 1 126 ? -6.854 -8.908 -5.712 1.00 94.12 126 ALA A CA 1
ATOM 1007 C C . ALA A 1 126 ? -6.476 -8.477 -4.286 1.00 94.12 126 ALA A C 1
ATOM 1009 O O . ALA A 1 126 ? -6.358 -9.322 -3.401 1.00 94.12 126 ALA A O 1
ATOM 1010 N N . VAL A 1 127 ? -6.385 -7.165 -4.032 1.00 93.94 127 VAL A N 1
ATOM 1011 C CA . VAL A 1 127 ? -6.112 -6.628 -2.690 1.00 93.94 127 VAL A CA 1
ATOM 1012 C C . VAL A 1 127 ? -7.223 -6.989 -1.713 1.00 93.94 127 VAL A C 1
ATOM 1014 O O . VAL A 1 127 ? -6.930 -7.443 -0.611 1.00 93.94 127 VAL A O 1
ATOM 1017 N N . LYS A 1 128 ? -8.495 -6.844 -2.098 1.00 93.75 128 LYS A N 1
ATOM 1018 C CA . LYS A 1 128 ? -9.623 -7.209 -1.236 1.00 93.75 128 LYS A CA 1
ATOM 1019 C C . LYS A 1 128 ? -9.570 -8.680 -0.824 1.00 93.75 128 LYS A C 1
ATOM 1021 O O . LYS A 1 128 ? -9.686 -8.974 0.360 1.00 93.75 128 LYS A O 1
ATOM 1026 N N . GLU A 1 129 ? -9.361 -9.588 -1.772 1.00 93.44 129 GLU A N 1
ATOM 1027 C CA . GLU A 1 129 ? -9.237 -11.020 -1.491 1.00 93.44 129 GLU A CA 1
ATOM 1028 C C . GLU A 1 129 ? -8.027 -11.314 -0.592 1.00 93.44 129 GLU A C 1
ATOM 1030 O O . GLU A 1 129 ? -8.065 -12.245 0.212 1.00 93.44 129 GLU A O 1
ATOM 1035 N N . THR A 1 130 ? -6.930 -10.559 -0.721 1.00 93.25 130 THR A N 1
ATOM 1036 C CA . THR A 1 130 ? -5.764 -10.701 0.165 1.00 93.25 130 THR A CA 1
ATOM 1037 C C . THR A 1 130 ? -6.129 -10.262 1.576 1.00 93.25 130 THR A C 1
ATOM 1039 O O . THR A 1 130 ? -5.953 -11.022 2.519 1.00 93.25 130 THR A O 1
ATOM 1042 N N . LEU A 1 131 ? -6.735 -9.089 1.739 1.00 91.94 131 LEU A N 1
ATOM 1043 C CA . LEU A 1 131 ? -7.149 -8.585 3.050 1.00 91.94 131 LEU A CA 1
ATOM 1044 C C . LEU A 1 131 ? -8.194 -9.492 3.722 1.00 91.94 131 LEU A C 1
ATOM 1046 O O . LEU A 1 131 ? -8.137 -9.713 4.931 1.00 91.94 131 LEU A O 1
ATOM 1050 N N . GLU A 1 132 ? -9.121 -10.064 2.950 1.00 91.50 132 GLU A N 1
ATOM 1051 C CA . GLU A 1 132 ? -10.110 -11.022 3.453 1.00 91.50 132 GLU A CA 1
ATOM 1052 C C . GLU A 1 132 ? -9.467 -12.316 3.966 1.00 91.50 132 GLU A C 1
ATOM 1054 O O . GLU A 1 132 ? -9.923 -12.849 4.980 1.00 91.50 132 GLU A O 1
ATOM 1059 N N . ALA A 1 133 ? -8.391 -12.794 3.332 1.00 91.31 133 ALA A N 1
ATOM 1060 C CA . ALA A 1 133 ? -7.644 -13.961 3.803 1.00 91.31 133 ALA A CA 1
ATOM 1061 C C . ALA A 1 133 ? -6.964 -13.706 5.161 1.00 91.31 133 ALA A C 1
ATOM 1063 O O . ALA A 1 133 ? -6.888 -14.608 5.994 1.00 91.31 133 ALA A O 1
ATOM 1064 N N . TYR A 1 134 ? -6.544 -12.465 5.419 1.00 90.31 134 TYR A N 1
ATOM 1065 C CA . TYR A 1 134 ? -5.874 -12.076 6.662 1.00 90.31 134 TYR A CA 1
ATOM 1066 C C . TYR A 1 134 ? -6.838 -11.589 7.753 1.00 90.31 134 TYR A C 1
ATOM 1068 O O . TYR A 1 134 ? -6.406 -11.325 8.871 1.00 90.31 134 TYR A O 1
ATOM 1076 N N . ARG A 1 135 ? -8.152 -11.523 7.492 1.00 89.00 135 ARG A N 1
ATOM 1077 C CA . ARG A 1 135 ? -9.157 -10.946 8.411 1.00 89.00 135 ARG A CA 1
ATOM 1078 C C . ARG A 1 135 ? -9.096 -11.476 9.847 1.00 89.00 135 ARG A C 1
ATOM 1080 O O . ARG A 1 135 ? -9.433 -10.756 10.781 1.00 89.00 135 ARG A O 1
ATOM 1087 N N . GLU A 1 136 ? -8.704 -12.737 10.029 1.00 87.25 136 GLU A N 1
ATOM 1088 C CA . GLU A 1 136 ? -8.658 -13.381 11.345 1.00 87.25 136 GLU A CA 1
ATOM 1089 C C . GLU A 1 136 ? -7.550 -12.827 12.244 1.00 87.25 136 GLU A C 1
ATOM 1091 O O . GLU A 1 136 ? -7.630 -12.975 13.462 1.00 87.25 136 GLU A O 1
ATOM 1096 N N . TYR A 1 137 ? -6.544 -12.180 11.655 1.00 86.38 137 TYR A N 1
ATOM 1097 C CA . TYR A 1 137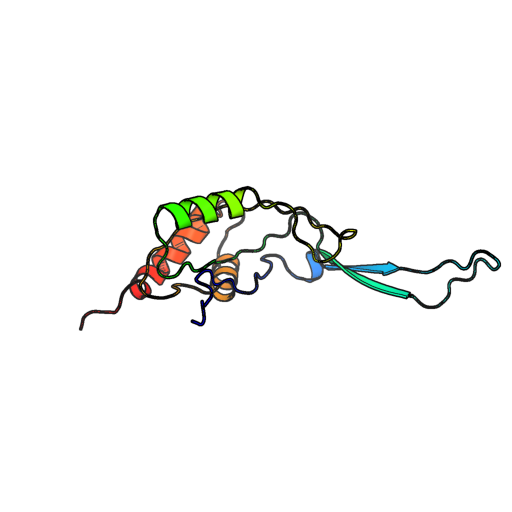 ? -5.429 -11.556 12.359 1.00 86.38 137 TYR A CA 1
ATOM 1098 C C . TYR A 1 137 ? -5.694 -10.084 12.700 1.00 86.38 137 TYR A C 1
ATOM 1100 O O . TYR A 1 137 ? -4.927 -9.482 13.443 1.00 86.38 137 TYR A O 1
ATOM 1108 N N . ALA A 1 138 ? -6.798 -9.499 12.218 1.00 85.44 138 ALA A N 1
ATOM 1109 C CA . ALA A 1 138 ? -7.134 -8.099 12.488 1.00 85.44 138 ALA A CA 1
ATOM 1110 C C . ALA A 1 138 ? -7.495 -7.839 13.962 1.00 85.44 138 ALA A C 1
ATOM 1112 O O . ALA A 1 138 ? -7.366 -6.712 14.448 1.00 85.44 138 ALA A O 1
ATOM 1113 N N . ALA A 1 139 ? -7.937 -8.875 14.681 1.00 83.62 139 ALA A N 1
ATOM 1114 C CA . ALA A 1 139 ? -8.277 -8.804 16.093 1.00 83.62 139 ALA A CA 1
ATOM 1115 C C . ALA A 1 139 ? -7.633 -9.934 16.893 1.00 83.62 139 ALA A C 1
ATOM 1117 O O . ALA A 1 139 ? -7.450 -11.046 16.399 1.00 83.62 139 ALA A O 1
ATOM 1118 N N . PHE A 1 140 ? -7.336 -9.663 18.166 1.00 78.69 140 PHE A N 1
ATOM 1119 C CA . PHE A 1 140 ? -6.893 -10.705 19.084 1.00 78.69 140 PHE A CA 1
ATOM 1120 C C . PHE A 1 140 ? -7.958 -11.800 19.162 1.00 78.69 140 PHE A C 1
ATOM 1122 O O . PHE A 1 140 ? -9.111 -11.532 19.509 1.00 78.69 140 PHE A O 1
ATOM 1129 N N . ARG A 1 141 ? -7.568 -13.046 18.868 1.00 71.00 141 ARG A N 1
ATOM 1130 C CA . ARG A 1 141 ? -8.448 -14.201 19.059 1.00 71.00 141 ARG A CA 1
ATOM 1131 C C . ARG A 1 141 ? -8.866 -14.257 20.525 1.00 71.00 141 ARG A C 1
ATOM 1133 O O . ARG A 1 141 ? -8.038 -14.476 21.410 1.00 71.00 141 ARG A O 1
ATOM 1140 N N . THR A 1 142 ? -10.151 -14.037 20.781 1.00 62.84 142 THR A N 1
ATOM 1141 C CA . THR A 1 142 ? -10.730 -14.267 22.102 1.00 62.84 142 THR A CA 1
ATOM 1142 C C . THR A 1 142 ? -10.703 -15.778 22.343 1.00 62.84 142 THR A C 1
ATOM 1144 O O . THR A 1 142 ? -11.183 -16.532 21.496 1.00 62.84 142 THR A O 1
ATOM 1147 N N . LYS A 1 143 ? -10.047 -16.216 23.423 1.00 51.44 143 LYS A N 1
ATOM 1148 C CA . LYS A 1 143 ? -10.074 -17.620 23.860 1.00 51.44 143 LYS A CA 1
ATOM 1149 C C . LYS A 1 143 ? -11.475 -18.036 24.284 1.00 51.44 143 LYS A C 1
ATOM 1151 O O . LYS A 1 143 ? -12.173 -17.176 24.865 1.00 51.44 143 LYS A O 1
#

Sequence (143 aa):
WNIKHRVDYNSAYSLENYEDYSEVLTWNAVETPTQSTGRALGKTETTTPLVNFPSIVTLTSVTEAELIMFLKTLLTCKSYGAETRIRGEMSNYLLGIVGGYEELLTPLELNLELNAREWRHNPEKAVKETLEAYREYAAFRTK

Radius of gyration: 20.4 Å; chains: 1; bounding box: 51×38×52 Å

pLDDT: mean 81.41, std 15.19, range [45.88, 96.69]

Foldseek 3Di:
DDDDDQKDWDDWDWLDDCVVFWDWDFDFDQDVPPSDGDDTPDTDIDGHPPIDTQIDIGGHPDDPVRVVVVVVCQQPDQWDDDDPVDTHGDGDDDLDDDAAPDDQDGNVRLSVQCNVDPCPVPVSVSSVVVCVVSVVVRYDPDD

Secondary structure (DSSP, 8-state):
-----SEEE-----SS-HHHHEEEEEE--B-TTT--B-S--EEEEEEPTT------EEE-S--HHHHHHHHHHHHH--EEEEETTEEEE-----------SS----HHHHHHHHHTS--SS-HHHHHHHHHHHHGGGSS----